Protein AF-A0A2V9IUI4-F1 (afdb_monomer_lite)

Secondary structure (DSSP, 8-state):
-HHHHHHHHT--HHHHHSEEE-TTS-EEEHHHHHHHHHHHHHHHHHHHHHHHHHTT-----TTSS-HHHHHHH--

Foldseek 3Di:
DVVVCVVVVPDDPVQQQAWDADPVRDTDRNVVVVVVVVVVVVVVVVVVVVVCVVVVHDDDDPVNDDPVRVVVVVD

Structure (mmCIF, N/CA/C/O backbone):
data_AF-A0A2V9IUI4-F1
#
_entry.id   AF-A0A2V9IUI4-F1
#
loop_
_atom_site.group_PDB
_atom_site.id
_atom_site.type_symbol
_atom_site.label_atom_id
_atom_site.label_alt_id
_atom_site.label_comp_id
_atom_site.label_asym_id
_atom_site.label_entity_id
_atom_site.label_seq_id
_atom_site.pdbx_PDB_ins_code
_atom_site.Cartn_x
_atom_site.Cartn_y
_atom_site.Cartn_z
_atom_site.occupancy
_atom_site.B_iso_or_equiv
_atom_site.auth_seq_id
_atom_site.auth_comp_id
_atom_site.auth_asym_id
_atom_site.auth_atom_id
_atom_site.pdbx_PDB_model_num
ATOM 1 N N . GLY A 1 1 ? -11.009 -4.688 -6.391 1.00 84.3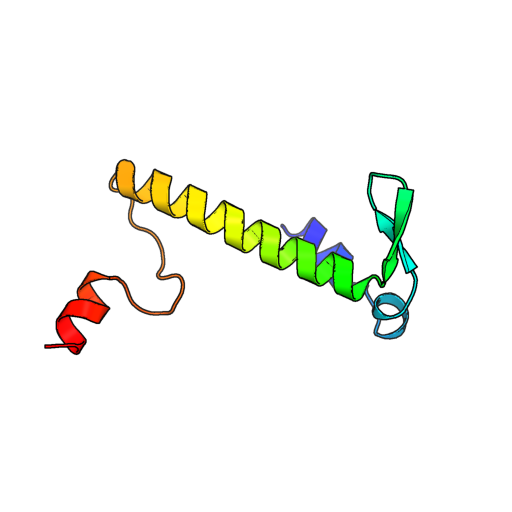1 1 GLY A N 1
ATOM 2 C CA . GLY A 1 1 ? -12.151 -5.585 -6.688 1.00 84.31 1 GLY A CA 1
ATOM 3 C C . GLY A 1 1 ? -11.673 -6.810 -7.451 1.00 84.31 1 GLY A C 1
ATOM 4 O O . GLY A 1 1 ? -10.472 -6.915 -7.670 1.00 84.31 1 GLY A O 1
ATOM 5 N N . LEU A 1 2 ? -12.577 -7.713 -7.857 1.00 91.50 2 LEU A N 1
ATOM 6 C CA . LEU A 1 2 ? -12.220 -8.934 -8.609 1.00 91.50 2 LEU A CA 1
ATOM 7 C C . LEU A 1 2 ? -11.470 -8.624 -9.914 1.00 91.50 2 LEU A C 1
ATOM 9 O O . LEU A 1 2 ? -10.472 -9.265 -10.214 1.00 91.50 2 LEU A O 1
ATOM 13 N N . GLU A 1 3 ? -11.893 -7.586 -10.637 1.00 95.12 3 GLU A N 1
ATOM 14 C CA . GLU A 1 3 ? -11.203 -7.105 -11.841 1.00 95.12 3 GLU A CA 1
ATOM 15 C C . GLU A 1 3 ? -9.758 -6.678 -11.546 1.00 95.12 3 GLU A C 1
ATOM 17 O O . GLU A 1 3 ? -8.826 -7.136 -12.200 1.00 95.12 3 GLU A O 1
ATOM 22 N N . SER A 1 4 ? -9.549 -5.852 -10.514 1.00 90.06 4 SER A N 1
ATOM 23 C CA . SER A 1 4 ? -8.208 -5.404 -10.116 1.00 90.06 4 SER A CA 1
ATOM 24 C C . SER A 1 4 ? -7.310 -6.591 -9.760 1.00 90.06 4 SER A C 1
ATOM 26 O O . SER A 1 4 ? -6.159 -6.636 -10.175 1.00 90.06 4 SER A O 1
ATOM 28 N N . GLN A 1 5 ? -7.847 -7.572 -9.027 1.00 91.31 5 GLN A N 1
ATOM 29 C CA . GLN A 1 5 ? -7.116 -8.790 -8.672 1.00 91.31 5 GLN A CA 1
ATOM 30 C C . GLN A 1 5 ? -6.735 -9.604 -9.910 1.00 91.31 5 GLN A C 1
ATOM 32 O O . GLN A 1 5 ? -5.604 -10.072 -9.985 1.00 91.31 5 GLN A O 1
ATOM 37 N N . ALA A 1 6 ? -7.632 -9.730 -10.892 1.00 96.38 6 ALA A N 1
ATOM 38 C CA . ALA A 1 6 ? -7.331 -10.407 -12.149 1.00 96.38 6 ALA A CA 1
ATOM 39 C C . ALA A 1 6 ? -6.208 -9.696 -12.923 1.00 96.38 6 ALA A C 1
ATOM 41 O O . ALA A 1 6 ? -5.277 -10.353 -13.375 1.00 96.38 6 ALA A O 1
ATOM 42 N N . ILE A 1 7 ? -6.240 -8.361 -13.010 1.00 93.25 7 ILE A N 1
ATOM 43 C CA . ILE A 1 7 ? -5.192 -7.569 -13.676 1.00 93.25 7 ILE A CA 1
ATOM 44 C C . ILE A 1 7 ? -3.842 -7.741 -12.970 1.00 93.25 7 ILE A C 1
ATOM 46 O O . ILE A 1 7 ? -2.837 -8.025 -13.618 1.00 93.25 7 ILE A O 1
ATOM 50 N N . PHE A 1 8 ? -3.802 -7.583 -11.644 1.00 92.50 8 PHE A N 1
ATOM 51 C CA . PHE A 1 8 ? -2.556 -7.711 -10.883 1.00 92.50 8 PHE A CA 1
ATOM 52 C C . PHE A 1 8 ? -2.025 -9.146 -10.888 1.00 92.50 8 PHE A C 1
ATOM 54 O O . PHE A 1 8 ? -0.816 -9.340 -10.947 1.00 92.50 8 PHE A O 1
ATOM 61 N N . GLY A 1 9 ? -2.914 -10.142 -10.892 1.00 94.56 9 GLY A N 1
ATOM 62 C CA . GLY A 1 9 ? -2.561 -11.560 -10.966 1.00 94.56 9 GLY A CA 1
ATOM 63 C C . GLY A 1 9 ? -1.931 -11.989 -12.293 1.00 94.56 9 GLY A C 1
ATOM 64 O O . GLY A 1 9 ? -1.367 -13.075 -12.366 1.00 94.56 9 GLY A O 1
ATOM 65 N N . MET A 1 10 ? -1.997 -11.150 -13.331 1.00 95.94 10 MET A N 1
ATOM 66 C CA . MET A 1 10 ? -1.323 -11.384 -14.610 1.00 95.94 10 MET A CA 1
ATOM 67 C C . MET A 1 10 ? 0.091 -10.787 -14.681 1.00 95.94 10 MET A C 1
ATOM 69 O O . MET A 1 10 ? 0.790 -11.038 -15.660 1.00 95.94 10 MET A O 1
ATOM 73 N N . LEU A 1 11 ? 0.518 -9.987 -13.695 1.00 96.31 11 LEU A N 1
ATOM 74 C CA . LEU A 1 11 ? 1.854 -9.388 -13.697 1.00 96.31 11 LEU A CA 1
ATOM 75 C C . LEU A 1 11 ? 2.922 -10.447 -13.414 1.00 96.31 11 LEU A C 1
ATOM 77 O O . LEU A 1 11 ? 2.881 -11.131 -12.393 1.00 96.31 11 LEU A O 1
ATOM 81 N N . THR A 1 12 ? 3.907 -10.536 -14.301 1.00 97.69 12 THR A N 1
ATOM 82 C CA . THR A 1 12 ? 5.128 -11.322 -14.088 1.00 97.69 12 THR A CA 1
ATOM 83 C C . THR A 1 12 ? 6.230 -10.473 -13.444 1.00 97.69 12 THR A C 1
ATOM 85 O O . THR A 1 12 ? 6.172 -9.243 -13.465 1.00 97.69 12 THR A O 1
ATOM 88 N N . ASP A 1 13 ? 7.298 -11.098 -12.943 1.00 97.69 13 ASP A N 1
ATOM 89 C CA . ASP A 1 13 ? 8.472 -10.364 -12.439 1.00 97.69 13 ASP A CA 1
ATOM 90 C C . ASP A 1 13 ? 9.091 -9.454 -13.516 1.00 97.69 13 ASP A C 1
ATOM 92 O O . ASP A 1 13 ? 9.504 -8.327 -13.240 1.00 97.69 13 ASP A O 1
ATOM 96 N N . ALA A 1 14 ? 9.086 -9.898 -14.777 1.00 98.12 14 ALA A N 1
ATOM 97 C CA . ALA A 1 14 ? 9.538 -9.084 -15.902 1.00 98.12 14 ALA A CA 1
ATOM 98 C C . ALA A 1 14 ? 8.628 -7.863 -16.137 1.00 98.12 14 ALA A C 1
ATOM 100 O O . ALA A 1 14 ? 9.111 -6.783 -16.489 1.00 98.12 14 ALA A O 1
ATOM 101 N N . ASP A 1 15 ? 7.318 -8.002 -15.902 1.00 97.75 15 ASP A N 1
ATOM 102 C CA . ASP A 1 15 ? 6.384 -6.877 -15.959 1.00 97.75 15 ASP A CA 1
ATOM 103 C C . ASP A 1 15 ? 6.635 -5.848 -14.861 1.00 97.75 15 ASP A C 1
ATOM 105 O O . ASP A 1 15 ? 6.374 -4.667 -15.068 1.00 97.75 15 ASP A O 1
ATOM 109 N N . LEU A 1 16 ? 7.137 -6.261 -13.700 1.00 97.81 16 LEU A N 1
ATOM 110 C CA . LEU A 1 16 ? 7.426 -5.343 -12.602 1.00 97.81 16 LEU A CA 1
ATOM 111 C C . LEU A 1 16 ? 8.620 -4.429 -12.912 1.00 97.81 16 LEU A C 1
ATOM 113 O O . LEU A 1 16 ? 8.607 -3.262 -12.506 1.00 97.81 16 LEU A O 1
ATOM 117 N N . GLU A 1 17 ? 9.600 -4.916 -13.677 1.00 98.44 17 GLU A N 1
ATOM 118 C CA . GLU A 1 17 ? 10.822 -4.180 -14.031 1.00 98.44 17 GLU A CA 1
ATOM 119 C C . GLU A 1 17 ? 10.686 -3.275 -15.268 1.00 98.44 17 GLU A C 1
ATOM 121 O O . GLU A 1 17 ? 11.437 -2.303 -15.424 1.00 98.44 17 GLU A O 1
ATOM 126 N N . ARG A 1 18 ? 9.712 -3.531 -16.153 1.00 98.12 18 ARG A N 1
ATOM 127 C CA . ARG A 1 18 ? 9.491 -2.680 -17.336 1.00 98.12 18 ARG A CA 1
ATOM 128 C C . ARG A 1 18 ? 8.907 -1.309 -16.979 1.00 98.12 18 ARG A C 1
ATOM 130 O O . ARG A 1 18 ? 8.477 -1.032 -15.858 1.00 98.12 18 ARG A O 1
ATOM 137 N N . LYS A 1 19 ? 8.890 -0.416 -17.973 1.00 98.25 19 LYS A N 1
ATOM 138 C CA . LYS A 1 19 ? 8.212 0.881 -17.875 1.00 98.25 19 LYS A CA 1
ATOM 139 C C . LYS A 1 19 ? 6.742 0.762 -18.276 1.00 98.25 19 LYS A C 1
ATOM 141 O O . LYS A 1 19 ? 6.413 0.124 -19.275 1.00 98.25 19 LYS A O 1
ATOM 146 N N . CYS A 1 20 ? 5.875 1.437 -17.533 1.00 96.31 20 CYS A N 1
ATOM 147 C CA . CYS A 1 20 ? 4.528 1.807 -17.957 1.00 96.31 20 CYS A CA 1
ATOM 148 C C . CYS A 1 20 ? 4.401 3.336 -17.999 1.00 96.31 20 CYS A C 1
ATOM 150 O O . CYS A 1 20 ? 5.281 4.053 -17.517 1.00 96.31 20 CYS A O 1
ATOM 152 N N . LEU A 1 21 ? 3.319 3.833 -18.596 1.00 97.56 21 LEU A N 1
ATOM 153 C CA . LEU A 1 21 ? 3.000 5.258 -18.602 1.00 97.56 21 LEU A CA 1
ATOM 154 C C . LEU A 1 21 ? 2.040 5.577 -17.458 1.00 97.56 21 LEU A C 1
ATOM 156 O O . LEU A 1 21 ? 1.063 4.860 -17.241 1.00 97.56 21 LEU A O 1
ATOM 160 N N . THR A 1 22 ? 2.306 6.666 -16.742 1.00 94.56 22 THR A N 1
ATOM 161 C CA . THR A 1 22 ? 1.319 7.275 -15.846 1.00 94.56 22 THR A CA 1
ATOM 162 C C . THR A 1 22 ? 0.180 7.901 -16.664 1.00 94.56 22 THR A C 1
ATOM 164 O O . THR A 1 22 ? 0.342 8.130 -17.866 1.00 94.56 22 THR A O 1
ATOM 167 N N . PRO A 1 23 ? -0.954 8.270 -16.037 1.00 93.38 23 PRO A N 1
ATOM 168 C CA . PRO A 1 23 ? -2.014 9.021 -16.717 1.00 93.38 23 PRO A CA 1
ATOM 169 C C . PRO A 1 23 ? -1.544 10.342 -17.350 1.00 93.38 23 PRO A C 1
ATOM 171 O O . PRO A 1 23 ? -2.126 10.797 -18.327 1.00 93.38 23 PRO A O 1
ATOM 174 N N . ALA A 1 24 ? -0.465 10.939 -16.829 1.00 96.12 24 ALA A N 1
ATOM 175 C CA . ALA A 1 24 ? 0.164 12.138 -17.385 1.00 96.12 24 ALA A CA 1
ATOM 176 C C . ALA A 1 24 ? 1.170 11.840 -18.520 1.00 96.12 24 ALA A C 1
ATOM 178 O O . ALA A 1 24 ? 1.877 12.737 -18.971 1.00 96.12 24 ALA A O 1
ATOM 179 N N . GLY A 1 25 ? 1.290 10.582 -18.957 1.00 96.88 25 GLY A N 1
ATOM 180 C CA . GLY A 1 25 ? 2.210 10.159 -20.016 1.00 96.88 25 GLY A CA 1
ATOM 181 C C . GLY A 1 25 ? 3.672 10.019 -19.579 1.00 96.88 25 GLY A C 1
ATOM 182 O O . GLY A 1 25 ? 4.542 9.796 -20.416 1.00 96.88 25 GLY A O 1
ATOM 183 N N . THR A 1 26 ? 3.980 10.133 -18.285 1.00 97.62 26 THR A N 1
ATOM 184 C CA . THR A 1 26 ? 5.354 9.991 -17.785 1.00 97.62 26 THR A CA 1
ATOM 185 C C . THR A 1 26 ? 5.725 8.512 -17.633 1.00 97.62 26 THR A C 1
ATOM 187 O O . THR A 1 26 ? 4.961 7.763 -17.023 1.00 97.62 26 THR A O 1
ATOM 190 N N . PRO A 1 27 ? 6.894 8.060 -18.121 1.00 98.19 27 PRO A N 1
ATOM 191 C CA . PRO A 1 27 ? 7.335 6.687 -17.916 1.00 98.19 27 PRO A CA 1
ATOM 192 C C . PRO A 1 27 ? 7.771 6.439 -16.463 1.00 98.19 27 PRO A C 1
ATOM 194 O O . PRO A 1 27 ? 8.605 7.160 -15.913 1.00 98.19 27 PRO A O 1
ATOM 197 N N . ILE A 1 28 ? 7.277 5.362 -15.854 1.00 98.31 28 ILE A N 1
ATOM 198 C CA . ILE A 1 28 ? 7.653 4.900 -14.510 1.00 98.31 28 ILE A CA 1
ATOM 199 C C . ILE A 1 28 ? 7.852 3.381 -14.514 1.00 98.31 28 ILE A C 1
ATOM 201 O O . ILE A 1 28 ? 7.238 2.675 -15.307 1.00 98.31 28 ILE A O 1
ATOM 205 N N . THR A 1 29 ? 8.747 2.862 -13.666 1.00 98.44 29 THR A N 1
ATOM 206 C CA . THR A 1 29 ? 8.882 1.403 -13.504 1.00 98.44 29 THR A CA 1
ATOM 207 C C . THR A 1 29 ? 7.603 0.843 -12.888 1.00 98.44 29 THR A C 1
ATOM 209 O O . THR A 1 29 ? 7.123 1.388 -11.894 1.00 98.44 29 THR A O 1
ATOM 212 N N . THR A 1 30 ? 7.054 -0.222 -13.463 1.00 97.81 30 THR A N 1
ATOM 213 C CA . THR A 1 30 ? 5.718 -0.722 -13.127 1.00 97.81 30 THR A CA 1
ATOM 214 C C . THR A 1 30 ? 5.567 -1.078 -11.649 1.00 97.81 30 THR A C 1
ATOM 216 O O . THR A 1 30 ? 4.558 -0.693 -11.058 1.00 97.81 30 THR A O 1
ATOM 219 N N . TRP A 1 31 ? 6.573 -1.675 -10.997 1.00 97.56 31 TRP A N 1
ATOM 220 C CA . TRP A 1 31 ? 6.492 -1.943 -9.553 1.00 97.56 31 TRP A CA 1
ATOM 221 C C . TRP A 1 31 ? 6.340 -0.670 -8.711 1.00 97.56 31 TRP A C 1
ATOM 223 O O . TRP A 1 31 ? 5.622 -0.671 -7.712 1.00 97.56 31 TRP A O 1
ATOM 233 N N . LYS A 1 32 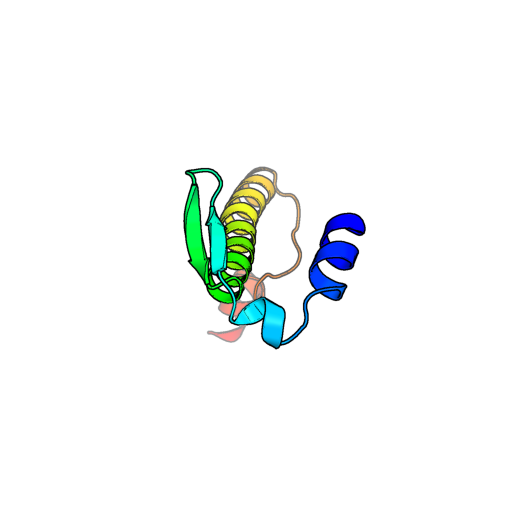? 6.969 0.445 -9.118 1.00 97.94 32 LYS A N 1
ATOM 234 C CA . LYS A 1 32 ? 6.84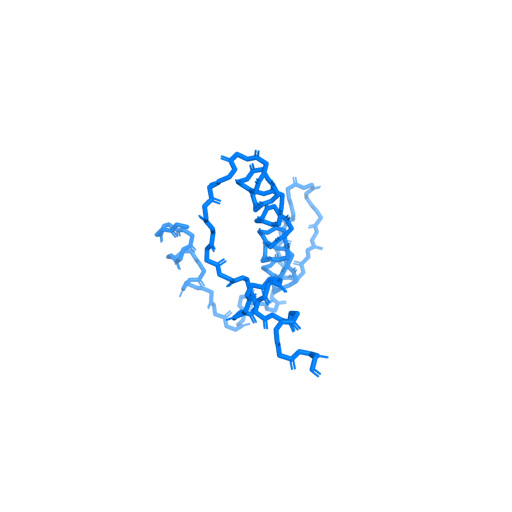8 1.730 -8.407 1.00 97.94 32 LYS A CA 1
ATOM 235 C C . LYS A 1 32 ? 5.429 2.267 -8.510 1.00 97.94 32 LYS A C 1
ATOM 237 O O . LYS A 1 32 ? 4.923 2.833 -7.548 1.00 97.94 32 LYS A O 1
ATOM 242 N N . TRP A 1 33 ? 4.791 2.065 -9.661 1.00 96.56 33 TRP A N 1
ATOM 243 C CA . TRP A 1 33 ? 3.401 2.453 -9.858 1.00 96.56 33 TRP A CA 1
ATOM 244 C C . TRP A 1 33 ? 2.445 1.575 -9.052 1.00 96.56 33 TRP A C 1
ATOM 246 O O . TRP A 1 33 ? 1.585 2.101 -8.354 1.00 96.56 33 TRP A O 1
ATOM 256 N N . LEU A 1 34 ? 2.640 0.252 -9.064 1.00 95.12 34 LEU A N 1
ATOM 257 C CA . LEU A 1 34 ? 1.850 -0.669 -8.244 1.00 95.12 34 LEU A CA 1
ATOM 258 C C . LEU A 1 34 ? 1.962 -0.327 -6.749 1.00 95.12 34 LEU A C 1
ATOM 260 O O . LEU A 1 34 ? 0.948 -0.241 -6.060 1.00 95.12 34 LEU A O 1
ATOM 264 N N . ARG A 1 35 ? 3.178 -0.046 -6.262 1.00 96.06 35 ARG A N 1
ATOM 265 C CA . ARG A 1 35 ? 3.404 0.425 -4.889 1.00 96.06 35 ARG A CA 1
ATOM 266 C C . ARG A 1 35 ? 2.643 1.723 -4.599 1.00 96.06 35 ARG A C 1
ATOM 268 O O . ARG A 1 35 ? 1.973 1.804 -3.575 1.00 96.06 35 ARG A O 1
ATOM 275 N N . ALA A 1 36 ? 2.713 2.710 -5.495 1.00 95.44 36 ALA A N 1
ATOM 276 C CA . ALA A 1 36 ? 2.006 3.980 -5.326 1.00 95.44 36 ALA A CA 1
ATOM 277 C C . ALA A 1 36 ? 0.480 3.789 -5.239 1.00 95.44 36 ALA A C 1
ATOM 279 O O . ALA A 1 36 ? -0.171 4.448 -4.433 1.00 95.44 36 ALA A O 1
ATOM 280 N N . MET A 1 37 ? -0.091 2.855 -6.008 1.00 93.25 37 MET A N 1
ATOM 281 C CA . MET A 1 37 ? -1.520 2.521 -5.928 1.00 93.25 37 MET A CA 1
ATOM 282 C C . MET A 1 37 ? -1.907 1.951 -4.555 1.00 93.25 37 MET A C 1
ATOM 284 O O . MET A 1 37 ? -2.939 2.335 -4.009 1.00 93.25 37 MET A O 1
ATOM 288 N N . VAL A 1 38 ? -1.073 1.085 -3.968 1.00 93.00 38 VAL A N 1
ATOM 289 C CA . VAL A 1 38 ? -1.306 0.531 -2.619 1.00 93.00 38 VAL A CA 1
ATOM 290 C C . VAL A 1 38 ? -1.195 1.616 -1.540 1.00 93.00 38 VAL A C 1
ATOM 292 O O . VAL A 1 38 ? -2.029 1.677 -0.635 1.00 93.00 38 VAL A O 1
ATOM 295 N N . GLU A 1 39 ? -0.205 2.508 -1.641 1.00 95.94 39 GLU A N 1
ATOM 296 C CA . GLU A 1 39 ? -0.059 3.655 -0.730 1.00 95.94 39 GLU A CA 1
ATOM 297 C C . GLU A 1 39 ? -1.266 4.602 -0.818 1.00 95.94 39 GLU A C 1
ATOM 299 O O . GLU A 1 39 ? -1.786 5.058 0.203 1.00 95.94 39 GLU A O 1
ATOM 304 N N . HIS A 1 40 ? -1.759 4.848 -2.032 1.00 94.94 40 HIS A N 1
ATOM 305 C CA . HIS A 1 40 ? -2.934 5.675 -2.286 1.00 94.94 40 HIS A CA 1
ATOM 306 C C . HIS A 1 40 ? -4.222 5.058 -1.719 1.00 94.94 40 HIS A C 1
ATOM 308 O O . HIS A 1 40 ? -5.029 5.758 -1.104 1.00 94.94 40 HIS A O 1
ATOM 314 N N . GLU A 1 41 ? -4.395 3.739 -1.851 1.00 94.19 41 GLU A N 1
ATOM 315 C CA . GLU A 1 41 ? -5.510 3.022 -1.229 1.00 94.19 41 GLU A CA 1
ATOM 316 C C . GLU A 1 41 ? -5.471 3.152 0.301 1.00 94.19 41 GLU A C 1
ATOM 318 O O . GLU A 1 41 ? -6.487 3.474 0.916 1.00 94.19 41 GLU A O 1
ATOM 323 N N . ALA A 1 42 ? -4.305 2.950 0.926 1.00 91.38 42 ALA A N 1
ATOM 324 C CA . ALA A 1 42 ? -4.149 3.084 2.374 1.00 91.38 42 ALA A CA 1
ATOM 325 C C . ALA A 1 42 ? -4.439 4.515 2.860 1.00 91.38 42 ALA A C 1
ATOM 327 O O . ALA A 1 42 ? -5.112 4.694 3.878 1.00 91.38 42 ALA A O 1
ATOM 328 N N . HIS A 1 43 ? -3.990 5.526 2.109 1.00 93.62 43 HIS A N 1
ATOM 329 C CA . HIS A 1 43 ? -4.275 6.934 2.384 1.00 93.62 43 HIS A CA 1
ATOM 330 C C . HIS A 1 43 ? -5.784 7.223 2.407 1.00 93.62 43 HIS A C 1
ATOM 332 O O . HIS A 1 43 ? -6.303 7.749 3.395 1.00 93.62 43 HIS A O 1
ATOM 338 N N . HIS A 1 44 ? -6.511 6.834 1.356 1.00 95.38 44 HIS A N 1
ATOM 339 C CA . HIS A 1 44 ? -7.960 7.046 1.291 1.00 95.38 44 HIS A CA 1
ATOM 340 C C . HIS A 1 44 ? -8.735 6.161 2.265 1.00 95.38 44 HIS A C 1
ATOM 342 O O . HIS A 1 44 ? -9.737 6.602 2.828 1.00 95.38 44 HIS A O 1
ATOM 348 N N . ARG A 1 45 ? -8.251 4.948 2.552 1.00 92.81 45 ARG A N 1
ATOM 349 C CA . ARG A 1 45 ? -8.814 4.113 3.616 1.00 92.81 45 ARG A CA 1
ATOM 350 C C . ARG A 1 45 ? -8.745 4.832 4.963 1.00 92.81 45 ARG A C 1
ATOM 352 O O . ARG A 1 45 ? -9.748 4.851 5.663 1.00 92.81 45 ARG A O 1
ATOM 359 N N . GLY A 1 46 ? -7.641 5.503 5.294 1.00 91.25 46 GLY A N 1
ATOM 360 C CA . GLY A 1 46 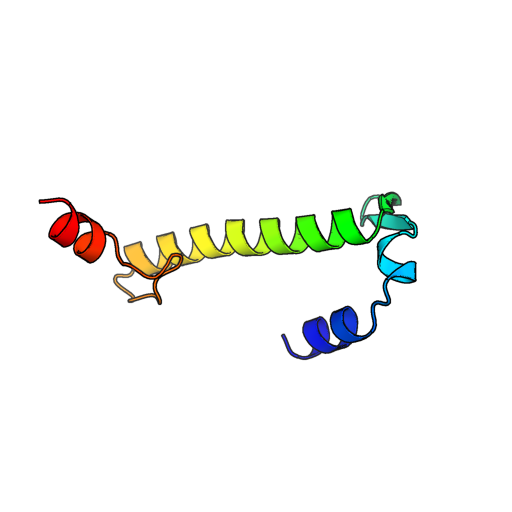? -7.551 6.335 6.502 1.00 91.25 46 GLY A CA 1
ATOM 361 C C . GLY A 1 46 ? -8.620 7.437 6.566 1.00 91.25 46 GLY A C 1
ATOM 362 O O . GLY A 1 46 ? -9.242 7.636 7.608 1.00 91.25 46 GLY A O 1
ATOM 363 N N . GLN A 1 47 ? -8.903 8.103 5.442 1.00 95.69 47 GLN A N 1
ATOM 364 C CA . GLN A 1 47 ? -9.975 9.107 5.361 1.00 95.69 47 GLN A CA 1
ATOM 365 C C . GLN A 1 47 ? -11.365 8.490 5.569 1.00 95.69 47 GLN A C 1
ATOM 367 O O . GLN A 1 47 ? -12.182 9.052 6.293 1.00 95.69 47 GLN A O 1
ATOM 372 N N . ILE A 1 48 ? -11.629 7.319 4.982 1.00 94.50 48 ILE A N 1
ATOM 373 C CA . ILE A 1 48 ? -12.890 6.588 5.181 1.00 94.50 48 ILE A CA 1
ATOM 374 C C . ILE A 1 48 ? -13.052 6.190 6.651 1.00 94.50 48 ILE A C 1
ATOM 376 O O . ILE A 1 48 ? -14.129 6.363 7.210 1.00 94.50 48 ILE A O 1
ATOM 380 N N . TYR A 1 49 ? -11.987 5.715 7.299 1.00 92.88 49 TYR A N 1
ATOM 381 C CA . TYR A 1 49 ? -12.003 5.374 8.723 1.00 92.88 49 TYR A CA 1
ATOM 382 C C . TYR A 1 49 ? -12.328 6.581 9.600 1.00 92.88 49 TYR A C 1
ATOM 384 O O . TYR A 1 49 ? -13.142 6.463 10.512 1.00 92.88 49 TYR A O 1
ATOM 392 N N . LEU A 1 50 ? -11.751 7.748 9.295 1.00 93.00 50 LEU A N 1
ATOM 393 C CA . LEU A 1 50 ? -12.100 8.991 9.978 1.00 93.00 50 LEU A CA 1
ATOM 394 C C . LEU A 1 50 ? -13.597 9.300 9.833 1.00 93.00 50 LEU A C 1
ATOM 396 O O . LEU A 1 50 ? -14.261 9.578 10.828 1.00 93.00 50 LEU A O 1
ATOM 400 N N . MET A 1 51 ? -14.140 9.218 8.615 1.00 97.56 51 MET A N 1
ATOM 401 C CA . MET A 1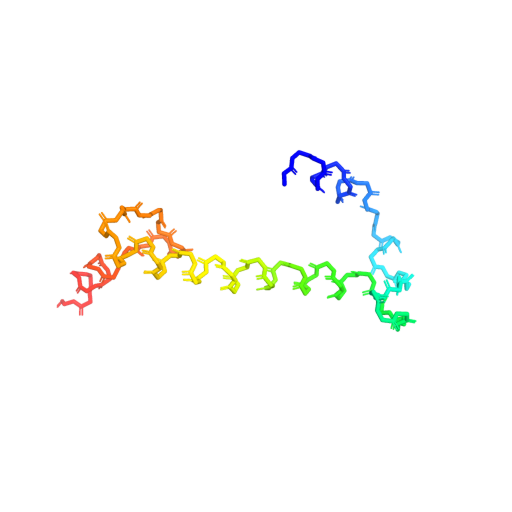 51 ? -15.566 9.471 8.373 1.00 97.56 51 MET A CA 1
ATOM 402 C C . MET A 1 51 ? -16.467 8.467 9.103 1.00 97.56 51 MET A C 1
ATOM 404 O O . MET A 1 51 ? -17.458 8.865 9.709 1.00 97.56 51 MET A O 1
ATOM 408 N N . LEU A 1 52 ? -16.117 7.178 9.095 1.00 95.00 52 LEU A N 1
ATOM 409 C CA . LEU A 1 52 ? -16.853 6.142 9.827 1.00 95.00 52 LEU A CA 1
ATOM 410 C C . LEU A 1 52 ? -16.800 6.381 11.340 1.00 95.00 52 LEU A C 1
ATOM 412 O O . LEU A 1 52 ? -17.829 6.272 12.001 1.00 95.00 52 LEU A O 1
ATOM 416 N N . GLY A 1 53 ? -15.650 6.810 11.868 1.00 91.38 53 GLY A N 1
ATOM 417 C CA . GLY A 1 53 ? -15.501 7.226 13.263 1.00 91.38 53 GLY A CA 1
ATOM 418 C C . GLY A 1 53 ? -16.411 8.401 13.633 1.00 91.38 53 GLY A C 1
ATOM 419 O O . GLY A 1 53 ? -17.109 8.333 14.640 1.00 91.38 53 GLY A O 1
ATOM 420 N N . LEU A 1 54 ? -16.490 9.439 12.790 1.00 95.19 54 LEU A N 1
ATOM 421 C CA . LEU A 1 54 ? -17.411 10.572 12.993 1.00 95.19 54 LEU A CA 1
ATOM 422 C C . LEU A 1 54 ? -18.890 10.149 12.987 1.00 95.19 54 LEU A C 1
ATOM 424 O O . LEU A 1 54 ? -19.714 10.767 13.658 1.00 95.19 54 LEU A O 1
ATOM 428 N N . LEU A 1 55 ? -19.225 9.093 12.244 1.00 97.69 55 LEU A N 1
ATOM 429 C CA . LEU A 1 55 ? -20.568 8.512 12.182 1.00 97.69 55 LEU A CA 1
ATOM 430 C C . LEU A 1 55 ? -20.823 7.445 13.260 1.00 97.69 55 LEU A C 1
ATOM 432 O O . LEU A 1 55 ? -21.902 6.856 13.275 1.00 97.69 55 LEU A O 1
ATOM 436 N N . ASN A 1 56 ? -19.864 7.193 14.159 1.00 94.94 56 ASN A N 1
ATOM 437 C CA . ASN A 1 56 ? -19.902 6.110 15.148 1.00 94.94 56 ASN A CA 1
ATOM 438 C C . ASN A 1 56 ? -20.132 4.716 14.527 1.00 94.94 56 ASN A C 1
ATOM 440 O O . ASN A 1 56 ? -20.747 3.842 15.139 1.00 94.94 56 ASN A O 1
ATOM 444 N N . VAL A 1 57 ? -19.646 4.497 13.302 1.00 95.31 57 VAL A N 1
ATOM 445 C CA . VAL A 1 57 ? -19.682 3.192 12.637 1.00 95.31 57 VAL A CA 1
ATOM 446 C C . VAL A 1 57 ? -18.392 2.435 12.971 1.00 95.31 57 VAL A C 1
ATOM 448 O O . VAL A 1 57 ? -17.303 2.938 12.681 1.00 95.31 57 VAL A O 1
ATOM 451 N N . PRO A 1 58 ? -18.476 1.229 13.560 1.00 88.50 58 PRO A N 1
ATOM 452 C CA . PRO A 1 58 ? -17.292 0.450 13.898 1.00 88.50 58 PRO A CA 1
ATOM 453 C C . PRO A 1 58 ? -16.536 0.023 12.635 1.00 88.50 58 PRO A C 1
ATOM 455 O O . PRO A 1 58 ? -17.135 -0.315 11.612 1.00 88.50 58 PRO A O 1
ATOM 458 N N . THR A 1 59 ? -15.207 0.004 12.720 1.00 87.50 59 THR A N 1
ATOM 459 C CA . THR A 1 59 ? -14.320 -0.418 11.629 1.00 87.50 59 THR A CA 1
ATOM 460 C C . THR A 1 59 ? -13.385 -1.534 12.088 1.00 87.50 59 THR A C 1
ATOM 462 O O . THR A 1 59 ? -13.031 -1.586 13.267 1.00 87.50 59 THR A O 1
ATOM 465 N N . PRO A 1 60 ? -12.975 -2.447 11.189 1.00 84.06 60 PRO A N 1
ATOM 466 C CA . PRO A 1 60 ? -11.934 -3.421 11.503 1.00 84.06 60 PRO A CA 1
ATOM 467 C C . PRO A 1 60 ? -10.620 -2.723 11.897 1.00 84.06 60 PRO A C 1
ATOM 469 O O . PRO A 1 60 ? -10.287 -1.711 11.292 1.00 84.06 60 PRO A O 1
ATOM 472 N N . PRO A 1 61 ? -9.817 -3.238 12.840 1.00 76.50 61 PRO A N 1
ATOM 473 C CA . PRO A 1 61 ? -8.543 -2.611 13.194 1.00 76.50 61 PRO A CA 1
ATOM 474 C C . PRO A 1 61 ? -7.551 -2.592 12.018 1.00 76.50 61 PRO A C 1
ATOM 476 O O . PRO A 1 61 ? -7.255 -3.633 11.434 1.00 76.50 61 PRO A O 1
ATOM 479 N N . LEU A 1 62 ? -6.975 -1.425 11.703 1.00 67.88 62 LEU A N 1
ATOM 480 C CA . LEU A 1 62 ? -5.972 -1.278 10.631 1.00 67.88 62 LEU A CA 1
ATOM 481 C C . LEU A 1 62 ? -4.622 -1.935 10.965 1.00 67.88 62 LEU A C 1
ATOM 483 O O . LEU A 1 62 ? -3.939 -2.410 10.061 1.00 67.88 62 LEU A O 1
ATOM 487 N N . TYR A 1 63 ? -4.250 -1.969 12.247 1.00 69.75 63 TYR A N 1
ATOM 488 C CA . TYR A 1 63 ? -2.968 -2.499 12.736 1.00 69.75 63 TYR A CA 1
ATOM 489 C C . TYR A 1 63 ? -3.152 -3.577 13.815 1.00 69.75 63 TYR A C 1
ATOM 491 O O . TYR A 1 63 ? -2.309 -3.750 14.690 1.00 69.75 63 TYR A O 1
ATOM 499 N N . GLY A 1 64 ? -4.276 -4.295 13.771 1.00 71.88 64 GLY A N 1
ATOM 500 C CA . GLY A 1 64 ? -4.583 -5.399 14.684 1.00 71.88 64 GLY A CA 1
ATOM 501 C C . GLY A 1 64 ? -5.183 -5.000 16.035 1.00 71.88 64 GLY A C 1
ATOM 502 O O . GLY A 1 64 ? -5.835 -5.841 16.639 1.00 71.88 64 GLY A O 1
ATOM 503 N N . MET A 1 65 ? -5.028 -3.749 16.482 1.00 72.81 65 MET A N 1
ATOM 504 C CA . MET A 1 65 ? -5.634 -3.240 17.722 1.00 72.81 65 MET A CA 1
ATOM 505 C C . MET A 1 65 ? -6.379 -1.916 17.502 1.00 72.81 65 MET A C 1
ATOM 507 O O . MET A 1 65 ? -5.969 -1.114 16.656 1.00 72.81 65 MET A O 1
ATOM 511 N N . THR A 1 66 ? -7.449 -1.674 18.264 1.00 76.44 66 THR A N 1
ATOM 512 C CA . THR A 1 66 ? -8.091 -0.350 18.376 1.00 76.44 66 THR A CA 1
ATOM 513 C C . THR A 1 66 ? -7.291 0.582 19.293 1.00 76.44 66 THR A C 1
ATOM 515 O O . THR A 1 66 ? -6.439 0.135 20.064 1.00 76.44 66 THR A O 1
ATOM 518 N N . SER A 1 67 ? -7.560 1.892 19.241 1.00 76.19 67 SER A N 1
ATOM 519 C CA . SER A 1 67 ? -6.915 2.870 20.133 1.00 76.19 67 SER A CA 1
ATOM 520 C C . SER A 1 67 ? -7.171 2.560 21.611 1.00 76.19 67 SER A C 1
ATOM 522 O O . SER A 1 67 ? -6.266 2.680 22.433 1.00 76.19 67 SER A O 1
ATOM 524 N N . GLU A 1 68 ? -8.382 2.111 21.943 1.00 81.94 68 GLU A N 1
ATOM 525 C CA . GLU A 1 68 ? -8.786 1.715 23.294 1.00 81.94 68 GLU A CA 1
ATOM 526 C C . GLU A 1 68 ? -8.024 0.469 23.755 1.00 81.94 68 GLU A C 1
ATOM 528 O O . GLU A 1 68 ? -7.543 0.417 24.886 1.00 81.94 68 GLU A O 1
ATOM 533 N N . GLU A 1 69 ? -7.851 -0.521 22.873 1.00 83.44 69 GLU A N 1
ATOM 534 C CA . GLU A 1 69 ? -7.061 -1.718 23.169 1.00 83.44 69 GLU A CA 1
ATOM 535 C C . GLU A 1 69 ? -5.579 -1.378 23.374 1.00 83.44 69 GLU A C 1
ATOM 537 O O . GLU A 1 69 ? -4.934 -1.936 24.266 1.00 83.44 69 GLU A O 1
ATOM 542 N N . VAL A 1 70 ? -5.026 -0.450 22.582 1.00 82.50 70 VAL A N 1
ATOM 543 C CA . VAL A 1 70 ? -3.646 0.035 22.756 1.00 82.50 70 VAL A CA 1
ATOM 544 C C . VAL A 1 70 ? -3.502 0.747 24.097 1.00 82.50 70 VAL A C 1
ATOM 546 O O . VAL A 1 70 ? -2.552 0.471 24.832 1.00 82.50 70 VAL A O 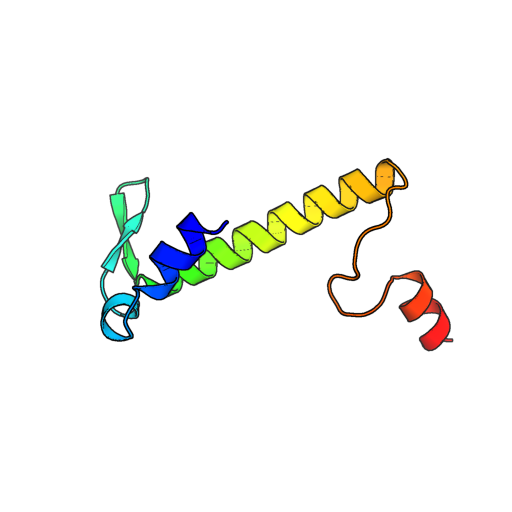1
ATOM 549 N N . GLN A 1 71 ? -4.451 1.617 24.447 1.00 84.19 71 GLN A N 1
ATOM 550 C CA . GLN A 1 71 ? -4.457 2.321 25.725 1.00 84.19 71 GLN A CA 1
ATOM 551 C C . GLN A 1 71 ? -4.518 1.340 26.903 1.00 84.19 71 GLN A C 1
ATOM 553 O O . GLN A 1 71 ? -3.712 1.451 27.822 1.00 84.19 71 GLN A O 1
ATOM 558 N N . ALA A 1 72 ? -5.413 0.349 26.850 1.00 90.31 72 ALA A N 1
ATOM 559 C CA . ALA A 1 72 ? -5.569 -0.651 27.905 1.00 90.31 72 ALA A CA 1
ATOM 560 C C . ALA A 1 72 ? -4.315 -1.521 28.110 1.00 90.31 72 ALA A C 1
ATOM 562 O O . ALA A 1 72 ? -4.059 -1.960 29.226 1.00 90.31 72 ALA A O 1
ATOM 563 N N . ARG A 1 73 ? -3.531 -1.774 27.052 1.00 85.88 73 ARG A N 1
ATOM 564 C CA . ARG A 1 73 ? -2.271 -2.537 27.132 1.00 85.88 73 ARG A CA 1
ATOM 565 C C . ARG A 1 73 ? -1.038 -1.707 27.490 1.00 85.88 73 ARG A C 1
ATOM 567 O O . ARG A 1 73 ? 0.005 -2.295 27.759 1.00 85.88 73 ARG A O 1
ATOM 574 N N . SER A 1 74 ? -1.130 -0.381 27.427 1.00 82.25 74 SER A N 1
ATOM 575 C CA . SER A 1 74 ? -0.000 0.529 27.678 1.00 82.25 74 SER A CA 1
ATOM 576 C C . SER A 1 74 ? -0.003 1.116 29.095 1.00 82.25 74 SER A C 1
ATOM 578 O O . SER A 1 74 ? 0.864 1.933 29.405 1.00 82.25 74 SER A O 1
ATOM 580 N N . ALA A 1 75 ? -0.980 0.729 29.921 1.00 66.00 75 ALA A N 1
ATOM 581 C CA . ALA A 1 75 ? -1.092 1.055 31.342 1.00 66.00 75 ALA A CA 1
ATOM 582 C C . ALA A 1 75 ? -0.541 -0.091 32.201 1.00 66.00 75 ALA A C 1
ATOM 584 O O . ALA A 1 75 ? 0.065 0.220 33.250 1.00 66.00 75 ALA A O 1
#

Radius of gyration: 17.71 Å; chains: 1; bounding box: 31×24×51 Å

pLDDT: mean 91.41, std 7.99, range [66.0, 98.44]

Sequence (75 aa):
GLESQAIFGMLTDADLERKCLTPAGTPITTWKWLRAMVEHEAHHRGQIYLMLGLLNVPTPPLYGMTSEEVQARSA